Protei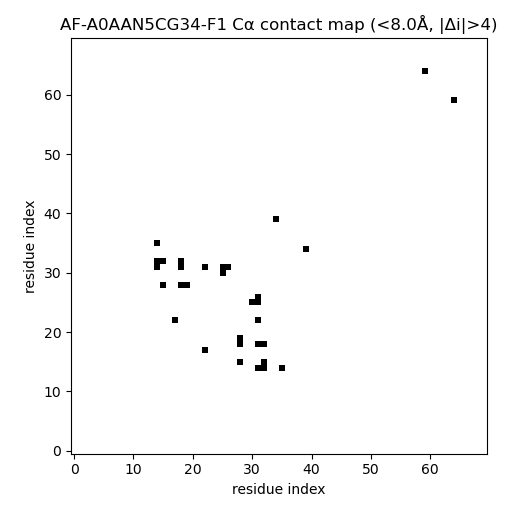n AF-A0AAN5CG34-F1 (afdb_monomer)

Sequence (70 aa):
MGTTDAKPELLRVAGRGSCEDHNSKFASVEECNSWYRENNHVNVFFESQEYHTYTESAAYSLSSAIADIG

Structure (mmCIF, N/CA/C/O backbone):
data_AF-A0AAN5CG34-F1
#
_entry.id   AF-A0AAN5CG34-F1
#
loop_
_atom_site.group_PDB
_atom_site.id
_atom_site.type_symbol
_atom_site.label_atom_id
_atom_site.label_alt_id
_atom_site.label_comp_id
_atom_site.label_asym_id
_atom_site.label_entity_id
_atom_site.label_seq_id
_atom_site.pdbx_PDB_ins_code
_atom_site.Cartn_x
_atom_site.Cartn_y
_atom_site.Cartn_z
_atom_site.occupancy
_atom_site.B_iso_or_equiv
_atom_site.auth_seq_id
_atom_site.auth_comp_id
_atom_site.auth_asym_id
_atom_site.auth_atom_id
_atom_site.pdbx_PDB_model_num
ATOM 1 N N . MET A 1 1 ? -33.140 25.030 -0.113 1.00 35.94 1 MET A N 1
ATOM 2 C CA . MET A 1 1 ? -32.278 25.379 1.036 1.00 35.94 1 MET A CA 1
ATOM 3 C C . MET A 1 1 ? -32.116 24.120 1.871 1.00 35.94 1 MET A C 1
ATOM 5 O O . MET A 1 1 ? -32.981 23.826 2.679 1.00 35.94 1 MET A O 1
ATOM 9 N N . GLY A 1 2 ? -31.108 23.304 1.559 1.00 37.47 2 GLY A N 1
ATOM 10 C CA . GLY A 1 2 ? -30.791 22.098 2.325 1.00 37.47 2 GLY A CA 1
ATOM 11 C C . GLY A 1 2 ? -29.713 22.447 3.338 1.00 37.47 2 GLY A C 1
ATOM 12 O O . GLY A 1 2 ? -28.635 22.886 2.948 1.00 37.47 2 GLY A O 1
ATOM 13 N N . THR A 1 3 ? -30.024 22.324 4.622 1.00 36.66 3 THR A N 1
ATOM 14 C CA . THR A 1 3 ? -29.057 22.467 5.708 1.00 36.66 3 THR A CA 1
ATOM 15 C C . THR A 1 3 ? -28.198 21.209 5.735 1.00 36.66 3 THR A C 1
ATOM 17 O O . THR A 1 3 ? -28.635 20.152 6.183 1.00 36.66 3 THR A O 1
ATOM 20 N N . THR A 1 4 ? -26.984 21.294 5.198 1.00 43.19 4 THR A N 1
ATOM 21 C CA . THR A 1 4 ? -25.955 20.283 5.433 1.00 43.19 4 THR A CA 1
ATOM 22 C C . THR A 1 4 ? -25.477 20.435 6.873 1.00 43.19 4 THR A C 1
ATOM 24 O O . THR A 1 4 ? -24.575 21.229 7.141 1.00 43.19 4 THR A O 1
ATOM 27 N N . ASP A 1 5 ? -26.084 19.688 7.795 1.00 44.38 5 ASP A N 1
ATOM 28 C CA . ASP A 1 5 ? -25.499 19.407 9.109 1.00 44.38 5 ASP A CA 1
ATOM 29 C C . ASP A 1 5 ? -24.260 18.530 8.898 1.00 44.38 5 ASP A C 1
ATOM 31 O O . ASP A 1 5 ? -24.274 17.307 9.058 1.00 44.38 5 ASP A O 1
ATOM 35 N N . ALA A 1 6 ? -23.170 19.161 8.466 1.00 43.91 6 ALA A N 1
ATOM 36 C CA . ALA A 1 6 ? -21.853 18.559 8.498 1.00 43.91 6 ALA A CA 1
ATOM 37 C C . ALA A 1 6 ? -21.482 18.384 9.975 1.00 43.91 6 ALA A C 1
ATOM 39 O O . ALA A 1 6 ? -21.005 19.314 10.627 1.00 43.91 6 ALA A O 1
ATOM 40 N N . LYS A 1 7 ? -21.754 17.191 10.524 1.00 46.47 7 LYS A N 1
ATOM 41 C CA . LYS A 1 7 ? -21.205 16.781 11.820 1.00 46.47 7 LYS A CA 1
ATOM 42 C C . LYS A 1 7 ? -19.690 16.978 11.737 1.00 46.47 7 LYS A C 1
ATOM 44 O O . LYS A 1 7 ? -19.098 16.496 10.768 1.00 46.47 7 LYS A O 1
ATOM 49 N N . PRO A 1 8 ? -19.073 17.692 12.693 1.00 45.91 8 PRO A N 1
ATOM 50 C CA . PRO A 1 8 ? -17.653 17.980 12.612 1.00 45.91 8 PRO A CA 1
ATOM 51 C C . PRO A 1 8 ? -16.905 16.655 12.512 1.00 45.91 8 PRO A C 1
ATOM 53 O O . PRO A 1 8 ? -17.297 15.692 13.178 1.00 45.91 8 PRO A O 1
ATOM 56 N N . GLU A 1 9 ? -15.843 16.615 11.706 1.00 50.16 9 GLU A N 1
ATOM 57 C CA . GLU A 1 9 ? -14.808 15.577 11.722 1.00 50.16 9 GLU A CA 1
ATOM 58 C C . GLU A 1 9 ? -14.123 15.549 13.103 1.00 50.16 9 GLU A C 1
ATOM 60 O O . GLU A 1 9 ? -12.943 15.850 13.267 1.00 50.16 9 GLU A O 1
ATOM 65 N N . LEU A 1 10 ? -14.885 15.225 14.146 1.00 45.62 10 LEU A N 1
ATOM 66 C CA . LEU A 1 10 ? -14.392 14.865 15.455 1.00 45.62 10 LEU A CA 1
ATOM 67 C C . LEU A 1 10 ? -13.583 13.609 15.219 1.00 45.62 10 LEU A C 1
ATOM 69 O O . LEU A 1 10 ? -14.178 12.551 15.022 1.00 45.62 10 LEU A O 1
ATOM 73 N N . LEU A 1 11 ? -12.260 13.798 15.145 1.00 47.44 11 LEU A N 1
ATOM 74 C CA . LEU A 1 11 ? -11.205 12.793 15.143 1.00 47.44 11 LEU A CA 1
ATOM 75 C C . LEU A 1 11 ? -11.781 11.393 14.957 1.00 47.44 11 LEU A C 1
ATOM 77 O O . LEU A 1 11 ? -12.269 10.802 15.924 1.00 47.44 11 LEU A O 1
ATOM 81 N N . ARG A 1 12 ? -11.742 10.870 13.726 1.00 47.62 12 ARG A N 1
ATOM 82 C CA . ARG A 1 12 ? -12.034 9.461 13.438 1.00 47.62 12 ARG A CA 1
ATOM 83 C C . ARG A 1 12 ? -11.032 8.592 14.201 1.00 47.62 12 ARG A C 1
ATOM 85 O O . ARG A 1 12 ? -10.057 8.105 13.639 1.00 47.62 12 ARG A O 1
ATOM 92 N N . VAL A 1 13 ? -11.253 8.419 15.500 1.00 53.53 13 VAL A N 1
ATOM 93 C CA . VAL A 1 13 ? -10.610 7.395 16.305 1.00 53.53 13 VAL A CA 1
ATOM 94 C C . VAL A 1 13 ? -11.128 6.097 15.711 1.00 53.53 13 VAL A C 1
ATOM 96 O O . VAL A 1 13 ? -12.330 5.820 15.756 1.00 53.53 13 VAL A O 1
ATOM 99 N N . ALA A 1 14 ? -10.234 5.366 15.048 1.00 53.41 14 ALA A N 1
ATOM 100 C CA . ALA A 1 14 ? -10.540 4.052 14.511 1.00 53.41 14 ALA A CA 1
ATOM 101 C C . ALA A 1 14 ? -11.262 3.232 15.595 1.00 53.41 14 ALA A C 1
ATOM 103 O O . ALA A 1 14 ? -10.812 3.193 16.737 1.00 53.41 14 ALA A O 1
ATOM 104 N N . GLY A 1 15 ? -12.410 2.648 15.251 1.00 55.28 15 GLY A N 1
ATOM 105 C CA . GLY A 1 15 ? -13.207 1.835 16.173 1.00 55.28 15 GLY A CA 1
ATOM 106 C C . GLY A 1 15 ? -14.438 2.515 16.781 1.00 55.28 15 GLY A C 1
ATOM 107 O O . GLY A 1 15 ? -15.358 1.789 17.143 1.00 55.28 15 GLY A O 1
ATOM 108 N N . ARG A 1 16 ? -14.555 3.856 16.805 1.00 59.16 16 ARG A N 1
ATOM 109 C CA . ARG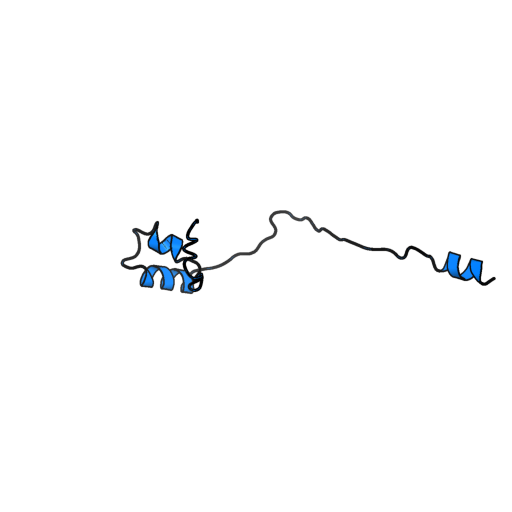 A 1 16 ? -15.682 4.530 17.493 1.00 59.16 16 ARG A CA 1
ATOM 110 C C . ARG A 1 16 ? -17.066 4.104 16.985 1.00 59.16 16 A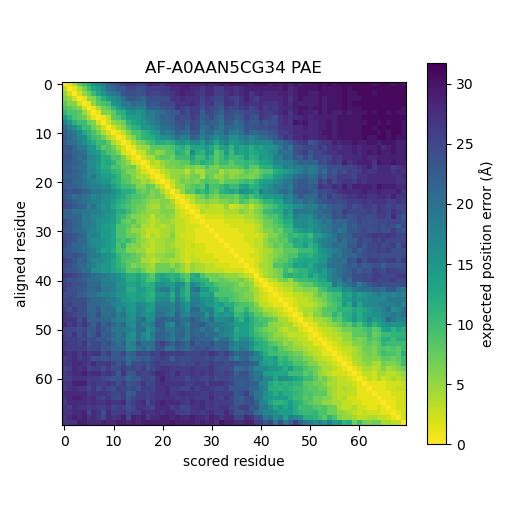RG A C 1
ATOM 112 O O . ARG A 1 16 ? -17.901 3.724 17.793 1.00 59.16 16 ARG A O 1
ATOM 119 N N . GLY A 1 17 ? -17.285 4.094 15.668 1.00 63.50 17 GLY A N 1
ATOM 120 C CA . GLY A 1 17 ? -18.565 3.646 15.095 1.00 63.50 17 GLY A CA 1
ATOM 121 C C . GLY A 1 17 ? -18.859 2.167 15.378 1.00 63.50 17 GLY A C 1
ATOM 122 O O . GLY A 1 17 ? -19.988 1.795 15.658 1.00 63.50 17 GLY A O 1
ATOM 123 N N . SER A 1 18 ? -17.827 1.318 15.419 1.00 65.25 18 SER A N 1
ATOM 124 C CA . SER A 1 18 ? -17.995 -0.100 15.760 1.00 65.25 18 SER A CA 1
ATOM 125 C C . SER A 1 18 ? -18.311 -0.308 17.248 1.00 65.25 18 SER A C 1
ATOM 127 O O . SER A 1 18 ? -19.048 -1.230 17.592 1.00 65.25 18 SER A O 1
ATOM 129 N N . CYS A 1 19 ? -17.767 0.545 18.124 1.00 69.56 19 CYS A N 1
ATOM 130 C CA . CYS A 1 19 ? -18.039 0.550 19.561 1.00 69.56 19 CYS A CA 1
ATOM 131 C C . CYS A 1 19 ? -19.424 1.117 19.909 1.00 69.56 19 CYS A C 1
ATOM 133 O O . CYS A 1 19 ? -20.043 0.624 20.845 1.00 69.56 19 CYS A O 1
ATOM 135 N N . GLU A 1 20 ? -19.902 2.127 19.176 1.00 69.75 20 GLU A N 1
ATOM 136 C CA . GLU A 1 20 ? -21.221 2.742 19.393 1.00 69.75 20 GLU A CA 1
ATOM 137 C C . GLU A 1 20 ? -22.363 1.889 18.809 1.00 69.75 20 GLU A C 1
ATOM 139 O O . GLU A 1 20 ? -23.390 1.731 19.465 1.00 69.75 20 GLU A O 1
ATOM 144 N N . ASP A 1 21 ? -22.179 1.286 17.627 1.00 66.81 21 ASP A N 1
ATOM 145 C CA . ASP A 1 21 ? -23.290 0.652 16.902 1.00 66.81 21 ASP A CA 1
ATOM 146 C C . ASP A 1 21 ? -23.424 -0.868 17.125 1.00 66.81 21 ASP A C 1
ATOM 148 O O . ASP A 1 21 ? -24.503 -1.418 16.916 1.00 66.81 21 ASP A O 1
ATOM 152 N N . HIS A 1 22 ? -22.348 -1.582 17.489 1.00 59.12 22 HIS A N 1
ATOM 153 C CA . HIS A 1 22 ? -22.314 -3.053 17.366 1.00 59.12 22 HIS A CA 1
ATOM 154 C C . HIS A 1 22 ? -21.778 -3.817 18.583 1.00 59.12 22 HIS A C 1
ATOM 156 O O . HIS A 1 22 ? -21.659 -5.044 18.513 1.00 59.12 22 HIS A O 1
ATOM 162 N N . ASN A 1 23 ? -21.446 -3.158 19.699 1.00 63.19 23 ASN A N 1
ATOM 163 C CA . ASN A 1 23 ? -20.642 -3.818 20.726 1.00 63.19 23 ASN A CA 1
ATOM 164 C C . ASN A 1 23 ? -21.374 -4.122 22.041 1.00 63.19 23 ASN A C 1
ATOM 166 O O 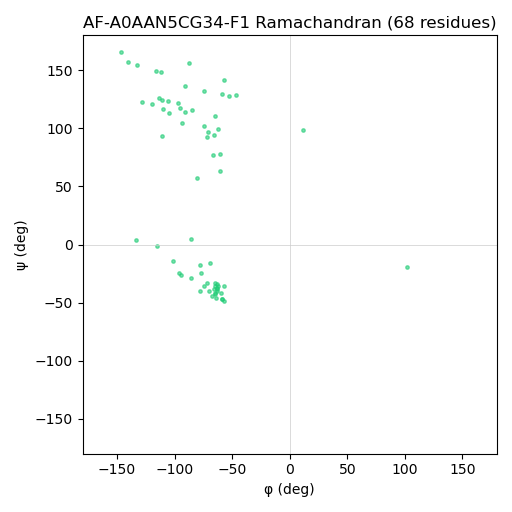. ASN A 1 23 ? -21.384 -3.327 22.972 1.00 63.19 23 ASN A O 1
ATOM 170 N N . SER A 1 24 ? -21.926 -5.334 22.148 1.00 64.75 24 SER A N 1
ATOM 171 C CA . SER A 1 24 ? -22.528 -5.867 23.382 1.00 64.75 24 SER A CA 1
ATOM 172 C C . SER A 1 24 ? -21.517 -6.537 24.331 1.00 64.75 24 SER A C 1
ATOM 174 O O . SER A 1 24 ? -21.928 -7.194 25.288 1.00 64.75 24 SER A O 1
ATOM 176 N N . LYS A 1 25 ? -20.211 -6.493 24.021 1.00 71.38 25 LYS A N 1
ATOM 177 C CA . LYS A 1 25 ? -19.150 -7.224 24.746 1.00 71.38 25 LYS A CA 1
ATOM 178 C C . LYS A 1 25 ? -18.351 -6.363 25.728 1.00 71.38 25 LYS A C 1
ATOM 180 O O . LYS A 1 25 ? -17.657 -6.938 26.559 1.00 71.38 25 LYS A O 1
ATOM 185 N N . PHE A 1 26 ? -18.455 -5.040 25.643 1.00 76.94 26 PHE A N 1
ATOM 186 C CA . PHE A 1 26 ? -17.760 -4.096 26.524 1.00 76.94 26 PHE A CA 1
ATOM 187 C C . PHE A 1 26 ? -18.775 -3.307 27.346 1.00 76.94 26 PHE A C 1
ATOM 189 O O . PHE A 1 26 ? -19.896 -3.075 26.890 1.00 76.94 26 PHE A O 1
ATOM 196 N N . ALA A 1 27 ? -18.396 -2.911 28.560 1.00 81.06 27 ALA A N 1
ATOM 197 C CA . ALA A 1 27 ? -19.293 -2.212 29.474 1.00 81.06 27 ALA A CA 1
ATOM 198 C C . ALA A 1 27 ? -19.470 -0.730 29.104 1.00 81.06 27 ALA A C 1
ATOM 200 O O . ALA A 1 27 ? -20.493 -0.135 29.443 1.00 81.06 27 ALA A O 1
ATOM 201 N N . SER A 1 28 ? -18.504 -0.134 28.395 1.00 82.25 28 SER A N 1
ATOM 202 C CA . SER A 1 28 ? -18.613 1.227 27.865 1.00 82.25 28 SER A CA 1
ATOM 203 C C . SER A 1 28 ? -17.896 1.420 26.525 1.00 82.25 28 SER A C 1
ATOM 205 O O . SER A 1 28 ? -17.055 0.619 26.102 1.00 82.25 28 SER A O 1
ATOM 207 N N . VAL A 1 29 ? -18.214 2.532 25.855 1.00 79.75 29 VAL A N 1
ATOM 208 C CA . VAL A 1 29 ? -17.568 2.944 24.600 1.00 79.75 29 VAL A CA 1
ATOM 209 C C . VAL A 1 29 ? -16.086 3.267 24.834 1.00 79.75 29 VAL A C 1
ATOM 211 O O . VAL A 1 29 ? -15.244 2.966 23.986 1.00 79.75 29 VAL A O 1
ATOM 214 N N . GLU A 1 30 ? -15.734 3.836 25.987 1.00 82.00 30 GLU A N 1
ATOM 215 C CA . GLU A 1 30 ? -14.349 4.129 26.377 1.00 82.00 30 GLU A CA 1
ATOM 216 C C . GLU A 1 30 ? -13.511 2.857 26.551 1.00 82.00 30 GLU A C 1
ATOM 218 O O . GLU A 1 30 ? -12.363 2.814 26.099 1.00 82.00 30 GLU A O 1
ATOM 223 N N . GLU A 1 31 ? -14.082 1.816 27.162 1.00 82.38 31 GLU A N 1
ATOM 224 C CA . GLU A 1 31 ? -13.427 0.515 27.325 1.00 82.38 31 GLU A CA 1
ATOM 225 C C . GLU A 1 31 ? -13.179 -0.140 25.961 1.00 82.38 31 GLU A C 1
ATOM 227 O O . GLU A 1 31 ? -12.060 -0.556 25.661 1.00 82.38 31 GLU A O 1
ATOM 232 N N . CYS A 1 32 ? -14.191 -0.131 25.090 1.00 80.62 32 CYS A N 1
ATOM 233 C CA . CYS A 1 32 ? -14.077 -0.644 23.729 1.00 80.62 32 CYS A CA 1
ATOM 234 C C . CYS A 1 32 ? -12.983 0.080 22.925 1.00 80.62 32 CYS A C 1
ATOM 236 O O . CYS A 1 32 ? -12.131 -0.555 22.302 1.00 80.62 32 CYS A O 1
ATOM 238 N N . ASN A 1 33 ? -12.956 1.415 22.977 1.00 79.06 33 ASN A N 1
ATOM 239 C CA . ASN A 1 33 ? -11.928 2.206 22.301 1.00 79.06 33 ASN A CA 1
ATOM 240 C C . ASN A 1 33 ? -10.524 1.930 22.857 1.00 79.06 33 ASN A C 1
ATOM 242 O O . ASN A 1 33 ? -9.564 1.898 22.087 1.00 79.06 33 ASN A O 1
ATOM 246 N N . SER A 1 34 ? -10.391 1.744 24.172 1.00 83.50 34 SER A N 1
ATOM 247 C CA . SER A 1 34 ? -9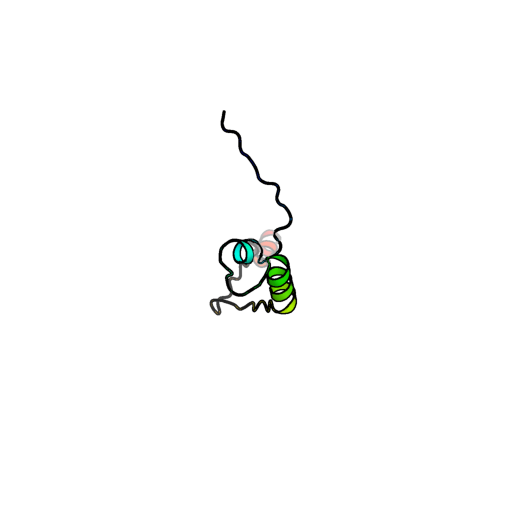.100 1.444 24.804 1.00 83.50 34 SER A CA 1
ATOM 248 C C . SER A 1 34 ? -8.600 0.065 24.386 1.00 83.50 34 SER A C 1
ATOM 250 O O . SER A 1 34 ? -7.463 -0.066 23.939 1.00 83.50 34 SER A O 1
ATOM 252 N N . TRP A 1 35 ? -9.486 -0.932 24.389 1.00 81.69 35 TRP A N 1
ATOM 253 C CA . TRP A 1 35 ? -9.165 -2.275 23.920 1.00 81.69 35 TRP A CA 1
ATOM 254 C C . TRP A 1 35 ? -8.713 -2.275 22.458 1.00 81.69 35 TRP A C 1
ATOM 256 O O . TRP A 1 35 ? -7.673 -2.851 22.144 1.00 81.69 35 TRP A O 1
ATOM 266 N N . TYR A 1 36 ? -9.428 -1.578 21.567 1.00 76.88 36 TYR A N 1
ATOM 267 C CA . TYR A 1 36 ? -9.001 -1.450 20.171 1.00 76.88 36 TYR A CA 1
ATOM 268 C C . TYR A 1 36 ? -7.667 -0.713 20.037 1.00 76.88 36 TYR A C 1
ATOM 270 O O . TYR A 1 36 ? -6.854 -1.102 19.210 1.00 76.88 36 TYR A O 1
ATOM 278 N N . ARG A 1 37 ? -7.386 0.318 20.838 1.00 77.56 37 ARG A N 1
ATOM 279 C CA . ARG A 1 37 ? -6.071 0.984 20.805 1.00 77.56 37 ARG A CA 1
ATOM 280 C C . ARG A 1 37 ? -4.929 0.051 21.198 1.00 77.56 37 ARG A C 1
ATOM 282 O O . ARG A 1 37 ? -3.850 0.166 20.630 1.00 77.56 37 ARG A O 1
ATOM 289 N N . GLU A 1 38 ? -5.169 -0.851 22.141 1.00 80.56 38 GLU A N 1
ATOM 290 C CA . GLU A 1 38 ? -4.152 -1.770 22.659 1.00 80.56 38 GLU A CA 1
ATOM 291 C C . GLU A 1 38 ? -4.008 -3.052 21.827 1.00 80.56 38 GLU A C 1
ATOM 293 O O . GLU A 1 38 ? -2.922 -3.620 21.767 1.00 80.56 38 GLU A O 1
ATOM 298 N N . ASN A 1 39 ? -5.080 -3.498 21.163 1.00 74.19 39 ASN A N 1
ATOM 299 C CA . ASN A 1 39 ? -5.141 -4.799 20.485 1.00 74.19 39 ASN A CA 1
ATOM 300 C C . ASN A 1 39 ? -5.298 -4.692 18.962 1.00 74.19 39 ASN A C 1
ATOM 302 O O . ASN A 1 39 ? -5.361 -5.715 18.276 1.00 74.19 39 ASN A O 1
ATOM 306 N N . ASN A 1 40 ? -5.391 -3.481 18.403 1.00 69.88 40 ASN A N 1
ATOM 307 C CA . ASN A 1 40 ? -5.460 -3.314 16.957 1.00 69.88 40 ASN A CA 1
ATOM 308 C C . ASN A 1 40 ? -4.106 -3.639 16.321 1.00 69.88 40 ASN A C 1
ATOM 310 O O . ASN A 1 40 ? -3.211 -2.800 16.222 1.00 69.88 40 ASN A O 1
ATOM 314 N N . HIS A 1 41 ? -3.998 -4.869 15.838 1.00 66.69 41 HIS A N 1
ATOM 315 C CA . HIS A 1 41 ? -2.945 -5.288 14.935 1.00 66.69 41 HIS A CA 1
ATOM 316 C C . HIS A 1 41 ? -3.442 -5.145 13.497 1.00 66.69 41 HIS A C 1
ATOM 318 O O . HIS A 1 41 ? -4.235 -5.951 13.009 1.00 66.69 41 HIS A O 1
ATOM 324 N N . VAL A 1 42 ? -2.959 -4.110 12.809 1.00 68.31 42 VAL A N 1
ATOM 325 C CA . VAL A 1 42 ? -3.202 -3.931 11.376 1.00 68.31 42 VAL A CA 1
ATOM 326 C C . VAL A 1 42 ? -2.165 -4.742 10.608 1.00 68.31 42 VAL A C 1
ATOM 328 O O . VAL A 1 42 ? -0.974 -4.444 10.668 1.00 68.31 42 VAL A O 1
ATOM 331 N N . ASN A 1 43 ? -2.618 -5.750 9.867 1.00 68.06 43 ASN A N 1
ATOM 332 C CA . ASN A 1 43 ? -1.778 -6.473 8.917 1.00 68.06 43 ASN A CA 1
ATOM 333 C C . ASN A 1 43 ? -2.004 -5.901 7.516 1.00 68.06 43 ASN A C 1
ATOM 335 O O . ASN A 1 43 ? -3.131 -5.895 7.026 1.00 68.06 43 ASN A O 1
ATOM 339 N N . VAL A 1 44 ? -0.932 -5.427 6.882 1.00 76.88 44 VAL A N 1
ATOM 340 C CA . VAL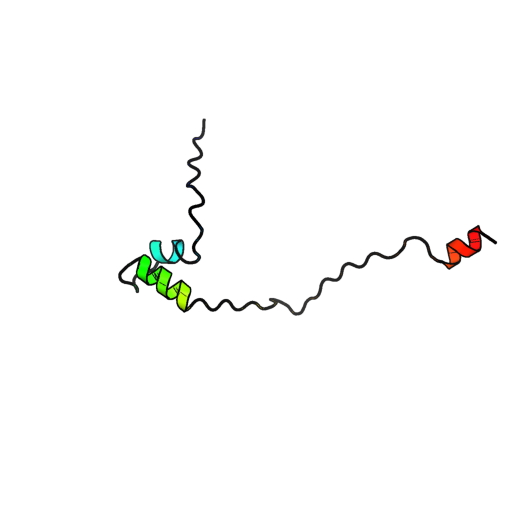 A 1 44 ? -0.953 -4.928 5.501 1.00 76.88 44 VAL A CA 1
ATOM 341 C C . VAL A 1 44 ? -0.286 -5.968 4.610 1.00 76.88 44 VAL A C 1
ATOM 343 O O . VAL A 1 44 ? 0.859 -6.346 4.851 1.00 76.88 44 VAL A O 1
ATOM 346 N N . PHE A 1 45 ? -1.000 -6.435 3.591 1.00 83.62 45 PHE A N 1
ATOM 347 C CA . PHE A 1 45 ? -0.504 -7.395 2.607 1.00 83.62 45 PHE A CA 1
ATOM 348 C C . PHE A 1 45 ? -1.016 -7.031 1.213 1.00 83.62 45 PHE A C 1
ATOM 350 O O . PHE A 1 45 ? -2.024 -6.339 1.073 1.00 83.62 45 PHE A O 1
ATOM 357 N N . PHE A 1 46 ? -0.304 -7.484 0.183 1.00 83.31 46 PHE A N 1
ATOM 358 C CA . PHE A 1 46 ? -0.760 -7.347 -1.196 1.00 83.31 46 PHE A CA 1
ATOM 359 C C . PHE A 1 46 ? -1.884 -8.353 -1.469 1.00 83.31 46 PHE A C 1
ATOM 361 O O . PHE A 1 46 ? -1.749 -9.528 -1.131 1.00 83.31 46 PHE A O 1
ATOM 368 N N . GLU A 1 47 ? -2.984 -7.894 -2.070 1.00 81.00 47 GLU A N 1
ATOM 369 C CA . GLU A 1 47 ? -4.112 -8.750 -2.470 1.00 81.00 47 GLU A CA 1
ATOM 370 C C . GLU A 1 47 ? -3.704 -9.743 -3.572 1.00 81.00 47 GLU A C 1
ATOM 372 O O . GLU A 1 47 ? -4.083 -10.912 -3.536 1.00 81.00 47 GLU A O 1
ATOM 377 N N . SER A 1 48 ? -2.861 -9.295 -4.503 1.00 84.44 48 SER A N 1
ATOM 378 C CA . SER A 1 48 ? -2.268 -10.092 -5.576 1.00 84.44 48 SER A CA 1
ATOM 379 C C . SER A 1 48 ? -0.761 -9.822 -5.669 1.00 84.44 48 SER A C 1
ATOM 381 O O . SER A 1 48 ? -0.275 -8.757 -5.288 1.00 84.44 48 SER A O 1
ATOM 383 N N . GLN A 1 49 ? 0.013 -10.785 -6.183 1.00 74.75 49 GLN A N 1
ATOM 384 C CA . GLN A 1 49 ? 1.437 -10.582 -6.483 1.00 74.75 49 GLN A CA 1
ATOM 385 C C . GLN A 1 49 ? 1.599 -9.855 -7.830 1.00 74.75 49 GLN A C 1
ATOM 387 O O . GLN A 1 49 ? 2.224 -10.362 -8.759 1.00 74.75 49 GLN A O 1
ATOM 392 N N . GLU A 1 50 ? 0.997 -8.674 -7.951 1.00 81.88 50 GLU A N 1
ATOM 393 C CA . GLU A 1 50 ? 1.015 -7.863 -9.168 1.00 81.88 50 GLU A CA 1
ATOM 394 C C . GLU A 1 50 ? 1.800 -6.571 -8.936 1.00 81.88 50 GLU A C 1
ATOM 396 O O . GLU A 1 50 ? 1.538 -5.806 -8.009 1.00 81.88 50 GLU A O 1
ATOM 401 N N . TYR A 1 51 ? 2.789 -6.329 -9.797 1.00 83.44 51 TYR A N 1
ATOM 402 C CA . TYR A 1 51 ? 3.563 -5.092 -9.816 1.00 83.44 51 TYR A CA 1
ATOM 403 C C . TYR A 1 51 ? 3.213 -4.292 -11.065 1.00 83.44 51 TYR A C 1
ATOM 405 O O . TYR A 1 51 ? 3.503 -4.707 -12.187 1.00 83.44 51 TYR A O 1
ATOM 413 N N . HIS A 1 52 ? 2.646 -3.106 -10.869 1.00 83.56 52 HIS A N 1
ATOM 414 C CA . HIS A 1 52 ? 2.461 -2.141 -11.946 1.00 83.56 52 HIS A CA 1
ATOM 415 C C . HIS A 1 52 ? 3.677 -1.222 -12.019 1.00 83.56 52 HIS A C 1
ATOM 417 O O . HIS A 1 52 ? 3.937 -0.447 -11.100 1.00 83.56 52 HIS A O 1
ATOM 423 N N . THR A 1 53 ? 4.425 -1.311 -13.119 1.00 85.88 53 THR A N 1
ATOM 424 C CA . THR A 1 53 ? 5.541 -0.406 -13.408 1.00 85.88 53 THR A CA 1
ATOM 425 C C . THR A 1 53 ? 5.166 0.478 -14.586 1.00 85.88 53 THR A C 1
ATOM 427 O O . THR A 1 53 ? 4.838 -0.022 -15.660 1.00 85.88 53 THR A O 1
ATOM 430 N N . TYR A 1 54 ? 5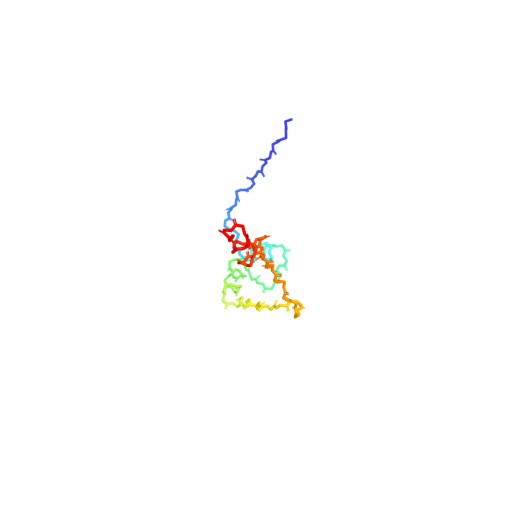.232 1.791 -14.386 1.00 87.00 54 TYR A N 1
ATOM 431 C CA . TYR A 1 54 ? 5.076 2.780 -15.445 1.00 87.00 54 TYR A CA 1
ATOM 432 C C . TYR A 1 54 ? 6.460 3.336 -15.763 1.00 87.00 54 TYR A C 1
ATOM 434 O O . TYR A 1 54 ? 7.095 3.958 -14.913 1.00 87.00 54 TYR A O 1
ATOM 442 N N . THR A 1 55 ? 6.956 3.060 -16.966 1.00 87.56 55 THR A N 1
ATOM 443 C CA . THR A 1 55 ? 8.261 3.538 -17.427 1.00 87.56 55 THR A CA 1
ATOM 444 C C . THR A 1 55 ? 8.059 4.400 -18.658 1.00 87.56 55 THR A C 1
ATOM 446 O O . THR A 1 55 ? 7.538 3.936 -19.669 1.00 87.56 55 THR A O 1
ATOM 449 N N . GLU A 1 56 ? 8.497 5.650 -18.580 1.00 78.69 56 GLU A N 1
ATOM 450 C CA . GLU A 1 56 ? 8.576 6.540 -19.733 1.00 78.69 56 GLU A CA 1
ATOM 451 C C . GLU A 1 56 ? 9.962 6.411 -20.370 1.00 78.69 56 GLU A C 1
ATOM 453 O O . GLU A 1 56 ? 10.978 6.348 -19.678 1.00 78.69 56 GLU A O 1
ATOM 458 N N . SER A 1 57 ? 10.008 6.334 -21.699 1.00 84.94 57 SER A N 1
ATOM 459 C CA . SER A 1 57 ? 11.256 6.257 -22.463 1.00 84.94 57 SER A CA 1
ATOM 460 C C . SER A 1 57 ? 11.465 7.533 -23.264 1.00 84.94 57 SER A C 1
ATOM 462 O O . SER A 1 57 ? 10.504 8.159 -23.711 1.00 84.94 57 SER A O 1
ATOM 464 N N . ALA A 1 58 ? 12.729 7.911 -23.463 1.00 86.38 58 ALA A N 1
ATOM 465 C CA . ALA A 1 58 ? 13.073 9.072 -24.272 1.00 86.38 58 ALA A CA 1
ATOM 466 C C . ALA A 1 58 ? 12.538 8.907 -25.704 1.00 86.38 58 ALA A C 1
ATOM 468 O O . ALA A 1 58 ? 12.795 7.899 -26.359 1.00 86.38 58 ALA A O 1
ATOM 469 N N . ALA A 1 59 ? 11.826 9.922 -26.200 1.00 85.62 59 ALA A N 1
ATOM 470 C CA . ALA A 1 59 ? 11.280 9.931 -27.560 1.00 85.62 59 ALA A CA 1
ATOM 471 C C . ALA A 1 59 ? 12.365 10.054 -28.644 1.00 85.62 59 ALA A C 1
ATOM 473 O O . ALA A 1 59 ? 12.107 9.803 -29.819 1.00 85.62 59 ALA A O 1
ATOM 474 N N . TYR A 1 60 ? 13.572 10.463 -28.253 1.00 88.12 60 TYR A N 1
ATOM 475 C CA . TYR A 1 60 ? 14.668 10.758 -29.158 1.00 88.12 60 TYR A CA 1
ATOM 476 C C . TYR A 1 60 ? 15.921 10.007 -28.714 1.00 88.12 60 TYR A C 1
ATOM 478 O O . TYR A 1 60 ? 16.358 10.124 -27.567 1.00 88.12 60 TYR A O 1
ATOM 486 N N . SER A 1 61 ? 16.471 9.191 -29.613 1.00 88.81 61 SER A N 1
ATOM 487 C CA . SER A 1 61 ? 17.641 8.369 -29.323 1.00 88.81 61 SER A CA 1
ATOM 488 C C . SER A 1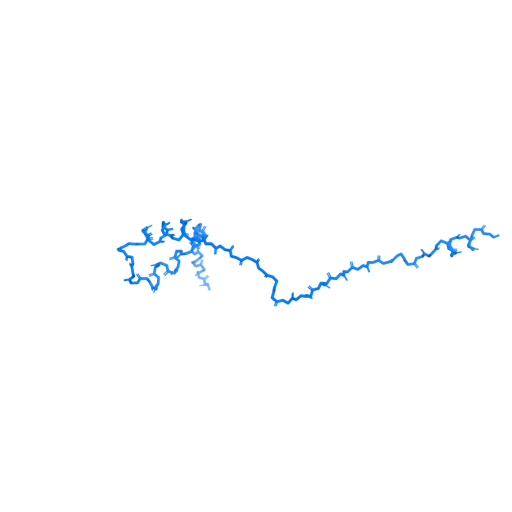 61 ? 18.941 9.130 -29.590 1.00 88.81 61 SER A C 1
ATOM 490 O O . SER A 1 61 ? 19.006 10.045 -30.411 1.00 88.81 61 SER A O 1
ATOM 492 N N . LEU A 1 62 ? 20.018 8.695 -28.930 1.00 85.75 62 LEU A N 1
ATOM 493 C CA . LEU A 1 62 ? 21.366 9.221 -29.160 1.00 85.75 62 LEU A CA 1
ATOM 494 C C . LEU A 1 62 ? 21.805 9.074 -30.625 1.00 85.75 62 LEU A C 1
ATOM 496 O O . LEU A 1 62 ? 22.475 9.950 -31.156 1.00 85.75 62 LEU A O 1
ATOM 500 N N . SER A 1 63 ? 21.414 7.984 -31.290 1.00 87.31 63 SER A N 1
ATOM 501 C CA . SER A 1 63 ? 21.725 7.778 -32.705 1.00 87.31 63 SER A CA 1
ATOM 502 C C . SER A 1 63 ? 21.074 8.837 -33.593 1.00 87.31 63 SER A C 1
ATOM 504 O O . SER A 1 63 ? 21.728 9.320 -34.510 1.00 87.31 63 SER A O 1
ATOM 506 N N . SER A 1 64 ? 19.825 9.223 -33.302 1.00 88.44 64 SER A N 1
ATOM 507 C CA . SER A 1 64 ? 19.147 10.307 -34.017 1.00 88.44 64 SER A CA 1
ATOM 508 C C . SER A 1 64 ? 19.856 11.639 -33.776 1.00 88.44 64 SER A C 1
ATOM 510 O O . SER A 1 64 ? 20.137 12.355 -34.728 1.00 88.44 64 SER A O 1
ATOM 512 N N . ALA A 1 65 ? 20.262 11.910 -32.529 1.00 87.00 65 ALA A N 1
ATOM 513 C CA . ALA A 1 65 ? 21.012 13.120 -32.190 1.00 87.00 65 ALA A CA 1
ATOM 514 C C . ALA A 1 65 ? 22.339 13.233 -32.952 1.00 87.00 65 ALA A C 1
ATOM 516 O O . ALA A 1 65 ? 22.704 14.311 -33.406 1.00 87.00 65 ALA A O 1
ATOM 517 N N . ILE A 1 66 ? 23.067 12.122 -33.090 1.00 89.19 66 ILE A N 1
ATOM 518 C CA . ILE A 1 66 ? 24.338 12.088 -33.822 1.00 89.19 66 ILE A CA 1
ATOM 519 C C . ILE A 1 66 ? 24.103 12.253 -35.327 1.00 89.19 66 ILE A C 1
ATOM 521 O O . ILE A 1 66 ? 24.867 12.960 -35.978 1.00 89.19 66 ILE A O 1
ATOM 525 N N . ALA A 1 67 ? 23.056 11.628 -35.871 1.00 89.25 67 ALA A N 1
ATOM 526 C CA . ALA A 1 67 ? 22.726 11.713 -37.290 1.00 89.25 67 ALA A CA 1
ATOM 527 C C . ALA A 1 67 ? 22.338 13.133 -37.733 1.00 89.25 67 ALA A C 1
ATOM 529 O O . ALA A 1 67 ? 22.656 13.507 -38.853 1.00 89.25 67 ALA A O 1
ATOM 530 N N . ASP A 1 68 ? 21.705 13.925 -36.864 1.00 89.00 68 ASP A N 1
ATOM 531 C CA . ASP A 1 68 ? 21.331 15.312 -37.178 1.00 89.00 68 ASP A CA 1
ATOM 532 C C . ASP A 1 68 ? 22.519 16.296 -37.090 1.00 89.00 68 ASP A C 1
ATOM 534 O O . ASP A 1 68 ? 22.439 17.409 -37.611 1.00 89.00 68 ASP A O 1
ATOM 538 N N . ILE A 1 69 ? 23.613 15.915 -36.416 1.00 87.38 69 ILE A N 1
ATOM 539 C CA . ILE A 1 69 ? 24.817 16.752 -36.242 1.00 87.38 69 ILE A CA 1
ATOM 540 C 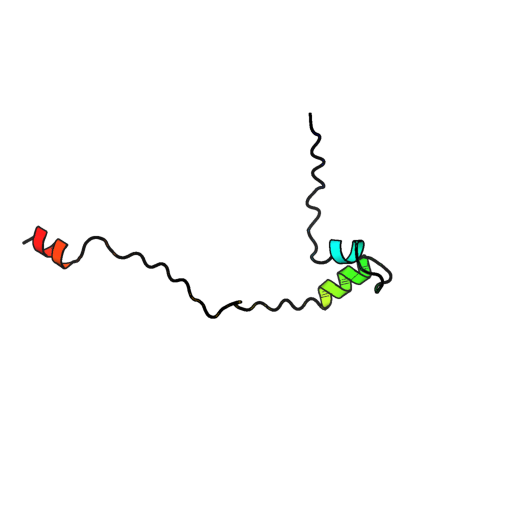C . ILE A 1 69 ? 25.893 16.453 -37.305 1.00 87.38 69 ILE A C 1
ATOM 542 O O . ILE A 1 69 ? 26.729 17.320 -37.570 1.00 87.38 69 ILE A O 1
ATOM 546 N N . GLY A 1 70 ? 25.910 15.236 -37.864 1.00 72.06 70 GLY A N 1
ATOM 547 C CA . GLY A 1 70 ? 26.889 14.778 -38.863 1.00 72.06 70 GLY A CA 1
ATOM 548 C C . GLY A 1 70 ? 26.576 15.229 -40.283 1.00 72.06 70 GLY A C 1
ATOM 549 O O . GLY A 1 70 ? 27.549 15.557 -40.998 1.00 72.06 70 GLY A O 1
#

Foldseek 3Di:
DDDPPPPPPPPPLPCQCVLVPPDPPDPHSVRRSVCCVVPVDDDDDDPDPDDDDDDDDDPDDPVNVVVVVD

Mean predicted aligned error: 16.45 Å

pLDDT: mean 71.6, std 15.66, range [35.94, 89.25]

Solvent-accessible surface area (backbone atoms only — not comparable to full-atom values): 5035 Å² total; per-residue (Å²): 138,81,85,79,81,72,73,72,87,68,71,86,54,82,56,52,68,56,35,73,75,69,49,89,86,48,96,43,57,67,56,39,45,49,50,47,71,76,64,65,77,85,84,86,78,76,95,58,102,74,83,90,81,89,81,88,74,79,94,68,54,72,68,57,57,51,63,77,74,109

Organism: NCBI:txid1317129

Radius of gyration: 27.45 Å; Cα contacts (8 Å, |Δi|>4): 16; chains: 1; bounding box: 59×36×68 Å

Secondary structure (DSSP, 8-state):
-------------TTHHHHHHS-SSSSSHHHHHHHHHHH-------SSS---------SS-HHHHHHHH-